Protein AF-A0A7S0SFF2-F1 (afdb_monomer_lite)

Secondary structure (DSSP, 8-state):
-------------S-------------------TTHHHHHHHHHHHHH-HHHHHSTT-EEEET-TTSHHHHIIIIIT---EEEE-TTTTTS---HHHHHHHHHHHHHHHH--HHHHHH-HHHHHHHHHHS--

Foldseek 3Di:
DDDDDDDDDDDDDPPDDDDDDDDPDVPPPPPDPPCVLLVVLVVCCVPQNLCRQQPDQGEEAELCAVVSNVVNCCPVRVTHYHYHADVNHSYDQDPVNVVVLVVLVVVLVVLDVVNVVVDVVSVVSVVVSVPD

Sequence (132 aa):
AAAAAVAAATETNINDVNEKGTKAANCWHRVKKDNRASSFAALLVREFGLDRLRHGTGVVDVAGGSGELSFELALRWGVPCTIIDPRGQGVHLTSRHKRLLASRAANAALITPAWAAVSPLARQLAHEWGGF

Radius of gyration: 29.45 Å; chains: 1; bounding box: 55×56×99 Å

pLDDT: mean 77.51, std 18.94, range [35.72, 96.12]

Organism: NCBI:txid81844

Structure (mmCIF, N/CA/C/O backbone):
data_AF-A0A7S0SFF2-F1
#
_entry.id   AF-A0A7S0SFF2-F1
#
loop_
_atom_site.group_PDB
_atom_site.id
_atom_site.type_symbol
_atom_site.label_atom_id
_atom_site.label_alt_id
_atom_site.label_comp_id
_atom_site.label_asym_id
_atom_site.label_entity_id
_atom_site.label_seq_id
_atom_site.pdbx_PDB_ins_code
_atom_site.Cartn_x
_atom_site.Cartn_y
_atom_site.Cartn_z
_atom_site.occupancy
_atom_site.B_iso_or_equiv
_atom_site.auth_seq_id
_atom_site.auth_comp_id
_atom_site.auth_asym_id
_atom_site.auth_atom_id
_atom_site.pdbx_PDB_model_num
ATOM 1 N N . ALA A 1 1 ? -33.494 25.179 68.683 1.00 40.88 1 ALA A N 1
ATOM 2 C CA . ALA A 1 1 ? -32.333 24.274 68.558 1.00 40.88 1 ALA A CA 1
ATOM 3 C C . ALA A 1 1 ? -32.035 24.141 67.065 1.00 40.88 1 ALA A C 1
ATOM 5 O O . ALA A 1 1 ? -32.898 23.656 66.353 1.00 40.88 1 ALA A O 1
ATOM 6 N N . ALA A 1 2 ? -31.066 24.871 66.500 1.00 35.72 2 ALA A N 1
ATOM 7 C CA . ALA A 1 2 ? -29.619 24.581 66.523 1.00 35.72 2 ALA A CA 1
ATOM 8 C C . ALA A 1 2 ? -29.352 23.163 65.967 1.00 35.72 2 ALA A C 1
ATOM 10 O O . ALA A 1 2 ? -29.689 22.194 66.631 1.00 35.72 2 ALA A O 1
ATOM 11 N N . ALA A 1 3 ? -29.070 23.015 64.668 1.00 37.94 3 ALA A N 1
ATOM 12 C CA . ALA A 1 3 ? -27.766 23.165 63.998 1.00 37.94 3 ALA A CA 1
ATOM 13 C C . ALA A 1 3 ? -26.838 21.950 64.196 1.00 37.94 3 ALA A C 1
ATOM 15 O O . ALA A 1 3 ? -26.306 21.763 65.282 1.00 37.94 3 ALA A O 1
ATOM 16 N N . ALA A 1 4 ? -26.601 21.190 63.118 1.00 44.06 4 ALA A N 1
ATOM 17 C CA . ALA A 1 4 ? -25.340 20.492 62.849 1.00 44.06 4 ALA A CA 1
ATOM 18 C C . ALA A 1 4 ? -25.271 20.078 61.366 1.00 44.06 4 ALA A C 1
ATOM 20 O O . ALA A 1 4 ? -26.179 19.440 60.840 1.00 44.06 4 ALA A O 1
ATOM 21 N N . ALA A 1 5 ? -24.185 20.483 60.715 1.00 45.31 5 ALA A N 1
ATOM 22 C CA . ALA A 1 5 ? -23.818 20.244 59.325 1.00 45.31 5 ALA A CA 1
ATOM 23 C C . ALA A 1 5 ? -22.641 19.258 59.251 1.00 45.31 5 ALA A C 1
ATOM 25 O O . ALA A 1 5 ? -21.799 19.323 60.139 1.00 45.31 5 ALA A O 1
ATOM 26 N N . VAL A 1 6 ? -22.538 18.453 58.181 1.00 47.72 6 VAL A N 1
ATOM 27 C CA . VAL A 1 6 ? -21.296 17.841 57.630 1.00 47.72 6 VAL A CA 1
ATOM 28 C C . VAL A 1 6 ? -21.603 17.489 56.154 1.00 47.72 6 VAL A C 1
ATOM 30 O O . VAL A 1 6 ? -22.472 16.664 55.907 1.00 47.72 6 VAL A O 1
ATOM 33 N N . ALA A 1 7 ? -21.220 18.281 55.145 1.00 42.06 7 ALA A N 1
ATOM 34 C CA . ALA A 1 7 ? -19.916 18.393 54.466 1.00 42.06 7 ALA A CA 1
ATOM 35 C C . ALA A 1 7 ? -19.517 17.162 53.618 1.00 42.06 7 ALA A C 1
ATOM 37 O O . ALA A 1 7 ? -19.199 16.125 54.185 1.00 42.06 7 ALA A O 1
ATOM 38 N N . ALA A 1 8 ? -19.468 17.313 52.281 1.00 42.28 8 ALA A N 1
ATOM 39 C CA . ALA A 1 8 ? -18.263 17.074 51.459 1.00 42.28 8 ALA A CA 1
ATOM 40 C C . ALA A 1 8 ? -18.537 17.092 49.933 1.00 42.28 8 ALA A C 1
ATOM 42 O O . ALA A 1 8 ? -19.388 16.360 49.442 1.00 42.28 8 ALA A O 1
ATOM 43 N N . ALA A 1 9 ? -17.725 17.901 49.236 1.00 46.50 9 ALA A N 1
ATOM 44 C CA . ALA A 1 9 ? -17.213 17.786 47.858 1.00 46.50 9 ALA A CA 1
ATOM 45 C C . ALA A 1 9 ? -18.223 17.702 46.687 1.00 46.50 9 ALA A C 1
ATOM 47 O O . ALA A 1 9 ? -18.815 16.664 46.432 1.00 46.50 9 ALA A O 1
ATOM 48 N N . THR A 1 10 ? -18.543 18.782 45.962 1.00 44.72 10 THR A N 1
ATOM 49 C CA . THR A 1 10 ? -17.760 19.401 44.859 1.00 44.72 10 THR A CA 1
ATOM 50 C C . THR A 1 10 ? -16.930 18.433 44.018 1.00 44.72 10 THR A C 1
ATOM 52 O O . THR A 1 10 ? -15.819 18.104 44.416 1.00 44.72 10 THR A O 1
ATOM 55 N N . GLU A 1 11 ? -17.379 18.155 42.792 1.00 47.72 11 GLU A N 1
ATOM 56 C CA . GLU A 1 11 ? -16.472 18.134 41.641 1.00 47.72 11 GLU A CA 1
ATOM 57 C C . GLU A 1 11 ? -17.052 18.983 40.510 1.00 47.72 11 GLU A C 1
ATOM 59 O O . GLU A 1 11 ? -18.158 18.795 40.005 1.00 47.72 11 GLU A O 1
ATOM 64 N N . THR A 1 12 ? -16.287 20.020 40.215 1.00 43.03 12 THR A N 1
ATOM 65 C CA . THR A 1 12 ? -16.536 21.102 39.283 1.00 43.03 12 THR A CA 1
ATOM 66 C C . THR A 1 12 ? -16.339 20.659 37.840 1.00 43.03 12 THR A C 1
ATOM 68 O O . THR A 1 12 ? -15.290 20.155 37.451 1.00 43.03 12 THR A O 1
ATOM 71 N N . ASN A 1 13 ? -17.379 20.944 37.064 1.00 43.03 13 ASN A N 1
ATOM 72 C CA . ASN A 1 13 ? -17.420 21.253 35.640 1.00 43.03 13 ASN A CA 1
ATOM 73 C C . ASN A 1 13 ? -16.064 21.699 35.043 1.00 43.03 13 ASN A C 1
ATOM 75 O O . ASN A 1 13 ? -15.618 22.825 35.258 1.00 43.03 13 ASN A O 1
ATOM 79 N N . ILE A 1 14 ? -15.443 20.818 34.253 1.00 43.22 14 ILE A N 1
ATOM 80 C CA . ILE A 1 14 ? -14.284 21.124 33.405 1.00 43.22 14 ILE A CA 1
ATOM 81 C C . ILE A 1 14 ? -14.815 21.704 32.093 1.00 43.22 14 ILE A C 1
ATOM 83 O O . ILE A 1 14 ? -14.867 21.027 31.074 1.00 43.22 14 ILE A O 1
ATOM 87 N N . ASN A 1 15 ? -15.260 22.951 32.131 1.00 43.59 15 ASN A N 1
ATOM 88 C CA . ASN A 1 15 ? -15.400 23.786 30.942 1.00 43.59 15 ASN A CA 1
ATOM 89 C C . ASN A 1 15 ? -15.017 25.200 31.353 1.00 43.59 15 ASN A C 1
ATOM 91 O O . ASN A 1 15 ? -15.855 26.098 31.409 1.00 43.59 15 ASN A O 1
ATOM 95 N N . ASP A 1 16 ? -13.744 25.359 31.714 1.00 41.69 16 ASP A N 1
ATOM 96 C CA . ASP A 1 16 ? -13.187 26.685 31.897 1.00 41.69 16 ASP A CA 1
ATOM 97 C C . ASP A 1 16 ? -12.877 27.283 30.524 1.00 41.69 16 ASP A C 1
ATOM 99 O O . ASP A 1 16 ? -12.246 26.685 29.646 1.00 41.69 16 ASP A O 1
ATOM 103 N N . VAL A 1 17 ? -13.449 28.458 30.355 1.00 50.50 17 VAL A N 1
ATOM 104 C CA . VAL A 1 17 ? -13.499 29.291 29.170 1.00 50.50 17 VAL A CA 1
ATOM 105 C C . VAL A 1 17 ? -12.112 29.840 28.855 1.00 50.50 17 VAL A C 1
ATOM 107 O O . VAL A 1 17 ? -11.415 30.358 29.721 1.00 50.50 17 VAL A O 1
ATOM 110 N N . ASN A 1 18 ? -11.723 29.811 27.582 1.00 40.50 18 ASN A N 1
ATOM 111 C CA . ASN A 1 18 ? -10.625 30.645 27.100 1.00 40.50 18 ASN A CA 1
ATOM 112 C C . ASN A 1 18 ? -11.136 31.534 25.970 1.00 40.50 18 ASN A C 1
ATOM 114 O O . ASN A 1 18 ? -11.002 31.225 24.785 1.00 40.50 18 ASN A O 1
ATOM 118 N N . GLU A 1 19 ? -11.743 32.649 26.365 1.00 53.16 19 GLU A N 1
ATOM 119 C CA . GLU A 1 19 ? -11.959 33.786 25.486 1.00 53.16 19 GLU A CA 1
ATOM 120 C C . GLU A 1 19 ? -10.649 34.568 25.343 1.00 53.16 19 GLU A C 1
ATOM 122 O O . GLU A 1 19 ? -10.185 35.240 26.265 1.00 53.16 19 GLU A O 1
ATOM 127 N N . LYS A 1 20 ? -10.062 34.528 24.146 1.00 36.12 20 LYS A N 1
ATOM 128 C CA . LYS A 1 20 ? -9.147 35.572 23.673 1.00 36.12 20 LYS A CA 1
ATOM 129 C C . LYS A 1 20 ? -9.601 36.027 22.295 1.00 36.12 20 LYS A C 1
ATOM 131 O O . LYS A 1 20 ? -9.610 35.252 21.342 1.00 36.12 20 LYS A O 1
ATOM 136 N N .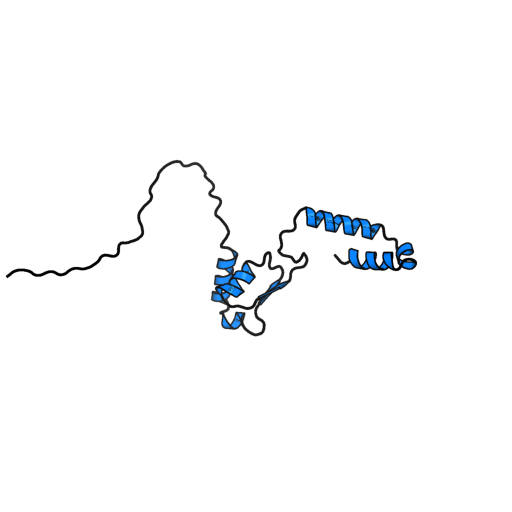 GLY A 1 21 ? -10.020 37.287 22.223 1.00 39.28 21 GLY A N 1
ATOM 137 C CA . GLY A 1 21 ? -10.546 37.910 21.016 1.00 39.28 21 GLY A CA 1
ATOM 138 C C . GLY A 1 21 ? -9.495 38.322 19.976 1.00 39.28 21 GLY A C 1
ATOM 139 O O . GLY A 1 21 ? -8.303 38.433 20.258 1.00 39.28 21 GLY A O 1
ATOM 140 N N . THR A 1 22 ? -10.029 38.681 18.798 1.00 45.22 22 THR A N 1
ATOM 141 C CA . THR A 1 22 ? -9.418 39.358 17.627 1.00 45.22 22 THR A CA 1
ATOM 142 C C . THR A 1 22 ? -8.443 38.501 16.798 1.00 45.22 22 THR A C 1
ATOM 144 O O . THR A 1 22 ? -7.619 37.787 17.340 1.00 45.22 22 THR A O 1
ATOM 147 N N . LYS A 1 23 ? -8.442 38.469 15.460 1.00 39.06 23 LYS A N 1
ATOM 148 C CA . LYS A 1 23 ? -8.993 39.315 14.390 1.00 39.06 23 LYS A CA 1
ATOM 149 C C . LYS A 1 23 ? -9.581 38.403 13.310 1.00 39.06 23 LYS A C 1
ATOM 151 O O . LYS A 1 23 ? -9.031 37.333 13.056 1.00 39.06 23 LYS A O 1
ATOM 156 N N . ALA A 1 24 ? -10.625 38.861 12.624 1.00 52.38 24 ALA A N 1
ATOM 157 C CA . ALA A 1 24 ? -11.149 38.231 11.415 1.00 52.38 24 ALA A CA 1
ATOM 158 C C . ALA A 1 24 ? -10.157 38.393 10.246 1.00 52.38 24 ALA A C 1
ATOM 160 O O . ALA A 1 24 ? -10.396 39.109 9.280 1.00 52.38 24 ALA A O 1
ATOM 161 N N . ALA A 1 25 ? -8.996 37.749 10.347 1.00 56.66 25 ALA A N 1
ATOM 162 C CA . ALA A 1 25 ? -8.333 37.264 9.159 1.00 56.66 25 ALA A CA 1
ATOM 163 C C . ALA A 1 25 ? -9.233 36.149 8.632 1.00 56.66 25 ALA A C 1
ATOM 165 O O . ALA A 1 25 ? -9.691 35.318 9.420 1.00 56.66 25 ALA A O 1
ATOM 166 N N . ASN A 1 26 ? -9.459 36.091 7.323 1.00 56.62 26 ASN A N 1
ATOM 167 C CA . ASN A 1 26 ? -9.889 34.854 6.679 1.00 56.62 26 ASN A CA 1
ATOM 168 C C . ASN A 1 26 ? -8.750 33.834 6.850 1.00 56.62 26 ASN A C 1
ATOM 170 O O . ASN A 1 26 ? -7.987 33.541 5.934 1.00 56.62 26 ASN A O 1
ATOM 174 N N . CYS A 1 27 ? -8.571 33.362 8.081 1.00 58.00 27 CYS A N 1
ATOM 175 C CA . CYS A 1 27 ? -7.645 32.340 8.489 1.00 58.00 27 CYS A CA 1
ATOM 176 C C 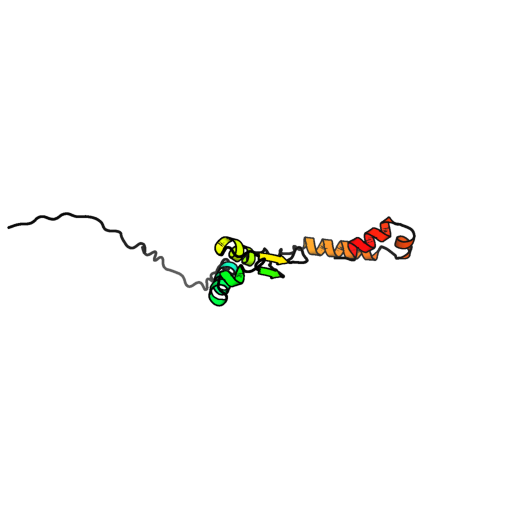. CYS A 1 27 ? -8.368 31.048 8.166 1.00 58.00 27 CYS A C 1
ATOM 178 O O . CYS A 1 27 ? -9.098 30.480 8.977 1.00 58.00 27 CYS A O 1
ATOM 180 N N . TRP A 1 28 ? -8.231 30.639 6.909 1.00 61.50 28 TRP A N 1
ATOM 181 C CA . TRP A 1 28 ? -8.591 29.302 6.481 1.00 61.50 28 TRP A CA 1
ATOM 182 C C . TRP A 1 28 ? -7.820 28.326 7.371 1.00 61.50 28 TRP A C 1
ATOM 184 O O . TRP A 1 28 ? -6.655 28.012 7.125 1.00 61.50 28 TRP A O 1
ATOM 194 N N . HIS A 1 29 ? -8.452 27.905 8.464 1.00 66.75 29 HIS A N 1
ATOM 195 C CA . HIS A 1 29 ? -7.903 26.916 9.366 1.00 66.75 29 HIS A CA 1
ATOM 196 C C . HIS A 1 29 ? -7.854 25.618 8.578 1.00 66.75 29 HIS A C 1
ATOM 198 O O . HIS A 1 29 ? -8.884 25.082 8.163 1.00 66.75 29 HIS A O 1
ATOM 204 N N . ARG A 1 30 ? -6.640 25.126 8.322 1.00 72.25 30 ARG A N 1
ATOM 205 C CA . ARG A 1 30 ? -6.454 23.821 7.698 1.00 72.25 30 ARG A CA 1
ATOM 206 C C . ARG A 1 30 ? -6.924 22.775 8.698 1.00 72.25 30 ARG A C 1
ATOM 208 O O . ARG A 1 30 ? -6.163 22.355 9.565 1.00 72.25 30 ARG A O 1
ATOM 215 N N . VAL A 1 31 ? -8.192 22.395 8.584 1.00 68.88 31 VAL A N 1
ATOM 216 C CA . VAL A 1 31 ? -8.775 21.317 9.376 1.00 68.88 31 VAL A CA 1
ATOM 217 C C . VAL A 1 31 ? -7.943 20.069 9.111 1.00 68.88 31 VAL A C 1
ATOM 219 O O . VAL A 1 31 ? -7.814 19.623 7.965 1.00 68.88 31 VAL A O 1
ATOM 222 N N . LYS A 1 32 ? -7.317 19.552 10.169 1.00 65.00 32 LYS A N 1
ATOM 223 C CA . LYS A 1 32 ? -6.543 18.319 10.102 1.00 65.00 32 LYS A CA 1
ATOM 224 C C . LYS A 1 32 ? -7.495 17.182 9.776 1.00 65.00 32 LYS A C 1
ATOM 226 O O . LYS A 1 32 ? -8.565 17.062 10.364 1.00 65.00 32 LYS A O 1
ATOM 231 N N . LYS A 1 33 ? -7.125 16.374 8.792 1.00 68.12 33 LYS A N 1
ATOM 232 C CA . LYS A 1 33 ? -7.995 15.331 8.250 1.00 68.12 33 LYS A CA 1
ATOM 233 C C . LYS A 1 33 ? -7.536 13.951 8.728 1.00 68.12 33 LYS A C 1
ATOM 235 O O . LYS A 1 33 ? -7.576 12.990 7.959 1.00 68.12 33 LYS A O 1
ATOM 240 N N . ASP A 1 34 ? -7.068 13.894 9.966 1.00 67.38 34 ASP A N 1
ATOM 241 C CA . ASP A 1 34 ? -6.308 12.764 10.507 1.00 67.38 34 ASP A CA 1
ATOM 242 C C . ASP A 1 34 ? -7.254 11.652 11.008 1.00 67.38 34 ASP A C 1
ATOM 244 O O . ASP A 1 34 ? -6.873 10.497 11.096 1.00 67.38 34 ASP A O 1
ATOM 248 N N . ASN A 1 35 ? -8.543 11.963 11.208 1.00 80.56 35 ASN A N 1
ATOM 249 C CA . ASN A 1 35 ? -9.552 11.014 11.706 1.00 80.56 35 ASN A CA 1
ATOM 250 C C . ASN A 1 35 ? -10.360 10.293 10.613 1.00 80.56 35 ASN A C 1
ATOM 252 O O . ASN A 1 35 ? -11.395 9.685 10.901 1.00 80.56 35 ASN A O 1
ATOM 256 N N . ARG A 1 36 ? -9.948 10.381 9.344 1.00 87.12 36 ARG A N 1
ATOM 257 C CA . ARG A 1 36 ? -10.729 9.829 8.221 1.00 87.12 36 ARG A CA 1
ATOM 258 C C . ARG A 1 36 ? -10.857 8.309 8.291 1.00 87.12 36 ARG A C 1
ATOM 260 O O . ARG A 1 36 ? -11.962 7.797 8.139 1.00 87.12 36 ARG A O 1
ATOM 267 N N . ALA A 1 37 ? -9.754 7.616 8.567 1.00 90.88 37 ALA A N 1
ATOM 268 C CA . ALA A 1 37 ? -9.741 6.163 8.692 1.00 90.88 37 ALA A CA 1
ATOM 269 C C . ALA A 1 37 ? -10.621 5.683 9.857 1.00 90.88 37 ALA A C 1
ATOM 271 O O . ALA A 1 37 ? -11.474 4.819 9.672 1.00 90.88 37 ALA A O 1
ATOM 272 N N . SER A 1 38 ? -10.492 6.321 11.025 1.00 92.12 38 SER A N 1
ATOM 273 C CA . SER A 1 38 ? -11.242 5.943 12.229 1.00 92.12 38 SER A CA 1
ATOM 274 C C . SER A 1 38 ? -12.750 6.174 12.086 1.00 92.12 38 SER A C 1
ATOM 276 O O . SER A 1 38 ? -13.561 5.310 12.420 1.00 92.12 38 SER A O 1
ATOM 278 N N . SER A 1 39 ? -13.142 7.308 11.494 1.00 92.50 39 SER A N 1
ATOM 279 C CA . SER A 1 39 ? -14.557 7.610 11.229 1.00 92.50 39 SER A CA 1
ATOM 280 C C . SER A 1 39 ? -15.178 6.597 10.266 1.00 92.50 39 SER A C 1
ATOM 282 O O . SER A 1 39 ? -16.339 6.218 10.418 1.00 92.50 39 SER A O 1
ATOM 284 N N . PHE A 1 40 ? -14.399 6.130 9.288 1.00 94.12 40 PHE A N 1
ATOM 285 C CA . PHE A 1 40 ? -14.865 5.135 8.334 1.00 94.12 40 PHE A CA 1
ATOM 286 C C . PHE A 1 40 ? -14.949 3.732 8.950 1.00 94.12 40 PHE A C 1
ATOM 288 O O . PHE A 1 40 ? -15.946 3.042 8.751 1.00 94.12 40 PHE A O 1
ATOM 295 N N . ALA A 1 41 ? -13.979 3.340 9.778 1.00 94.94 41 ALA A N 1
ATOM 296 C CA . ALA A 1 41 ? -14.038 2.083 10.520 1.00 94.94 41 ALA A CA 1
ATOM 297 C C . ALA A 1 41 ? -15.281 2.010 11.430 1.00 94.94 41 ALA A C 1
ATOM 299 O O . ALA A 1 41 ? -15.983 0.998 11.444 1.00 94.94 41 ALA A O 1
ATOM 300 N N . ALA A 1 42 ? -15.610 3.107 12.121 1.00 94.31 42 ALA A N 1
ATOM 301 C CA . ALA A 1 42 ? -16.803 3.194 12.964 1.00 94.31 42 ALA A CA 1
ATOM 302 C C . ALA A 1 42 ? -18.114 3.027 12.170 1.00 94.31 42 ALA A C 1
ATOM 304 O O . ALA A 1 42 ? -19.043 2.370 12.640 1.00 94.31 42 ALA A O 1
ATOM 305 N N . LEU A 1 43 ? -18.186 3.578 10.953 1.00 94.50 43 LEU A N 1
ATOM 306 C CA . LEU A 1 43 ? -19.325 3.381 10.053 1.00 94.50 43 LEU A CA 1
ATOM 307 C C . LEU A 1 43 ? -19.481 1.900 9.668 1.00 94.50 43 LEU A C 1
ATOM 309 O O . LEU A 1 43 ? -20.578 1.359 9.766 1.00 94.50 43 LEU A O 1
ATOM 313 N N . LEU A 1 44 ? -18.388 1.241 9.264 1.00 95.06 44 LEU A N 1
ATOM 314 C CA . LEU A 1 44 ? -18.415 -0.165 8.839 1.00 95.06 44 LEU A CA 1
ATOM 315 C C . LEU A 1 44 ? -18.925 -1.081 9.954 1.00 95.06 44 LEU A C 1
ATOM 317 O O . LEU A 1 44 ? -19.756 -1.955 9.713 1.00 95.06 44 LEU A O 1
ATOM 321 N N . VAL A 1 45 ? -18.477 -0.843 11.184 1.00 94.56 45 VAL A N 1
ATOM 322 C CA . VAL A 1 45 ? -18.938 -1.602 12.348 1.00 94.56 45 VAL A CA 1
ATOM 323 C C . VAL A 1 45 ? -20.421 -1.364 12.631 1.00 94.56 45 VAL A C 1
ATOM 325 O O . VAL A 1 45 ? -21.133 -2.323 12.926 1.00 94.56 45 VAL A O 1
ATOM 328 N N . ARG A 1 46 ? -20.904 -0.122 12.508 1.00 95.81 46 ARG A N 1
ATOM 329 C CA . ARG A 1 46 ? -22.316 0.215 12.745 1.00 95.81 46 ARG A CA 1
ATOM 330 C C . ARG A 1 46 ? -23.262 -0.485 11.768 1.00 95.81 46 ARG A C 1
ATOM 332 O O . ARG A 1 46 ? -24.300 -0.974 12.193 1.00 95.81 46 ARG A O 1
ATOM 339 N N . GLU A 1 47 ? -22.923 -0.508 10.482 1.00 96.12 47 GLU A N 1
ATOM 340 C CA . GLU A 1 47 ? -23.822 -1.010 9.432 1.00 96.12 47 GLU A CA 1
ATOM 341 C C . GLU A 1 47 ? -23.789 -2.537 9.293 1.00 96.12 47 GLU A C 1
ATOM 343 O O . GLU A 1 47 ? -24.819 -3.170 9.070 1.00 96.12 47 GLU A O 1
ATOM 348 N N . PHE A 1 48 ? -22.604 -3.147 9.407 1.00 93.81 48 PHE A N 1
ATOM 349 C CA . PHE A 1 48 ? -22.433 -4.580 9.142 1.00 93.81 48 PHE A CA 1
ATOM 350 C C . PHE A 1 48 ? -22.372 -5.437 10.404 1.00 93.81 48 PHE A C 1
ATOM 352 O O . PHE A 1 48 ? -22.599 -6.646 10.323 1.00 93.81 48 PHE A O 1
ATOM 359 N N . GLY A 1 49 ? -22.081 -4.827 11.553 1.00 94.25 49 GLY A N 1
ATOM 360 C CA . GLY A 1 49 ? -21.834 -5.536 12.799 1.00 94.25 49 GLY A CA 1
ATOM 361 C C . GLY A 1 49 ? -20.457 -6.205 12.838 1.00 94.25 49 GLY A C 1
ATOM 362 O O . GLY A 1 49 ? -19.880 -6.606 11.823 1.00 94.25 49 GLY A O 1
ATOM 363 N N . LEU A 1 50 ? -19.917 -6.340 14.049 1.00 92.75 50 LEU A N 1
ATOM 364 C CA . LEU A 1 50 ? -18.583 -6.905 14.282 1.00 92.75 50 LEU A CA 1
ATOM 365 C C . LEU A 1 50 ? -18.488 -8.380 13.895 1.00 92.75 50 LEU A C 1
ATOM 367 O O . LEU A 1 50 ? -17.491 -8.793 13.306 1.00 92.75 50 LEU A O 1
ATOM 371 N N . ASP A 1 51 ? -19.519 -9.165 14.195 1.00 93.25 51 ASP A N 1
ATOM 372 C CA . ASP A 1 51 ? -19.494 -10.615 13.981 1.00 93.25 51 ASP A CA 1
ATOM 373 C C . ASP A 1 51 ? -19.399 -10.963 12.497 1.00 93.25 51 ASP A C 1
ATOM 375 O O . ASP A 1 51 ? -18.639 -11.845 12.101 1.00 93.25 51 ASP A O 1
ATOM 379 N N . ARG A 1 52 ? -20.106 -10.203 11.653 1.00 91.38 52 ARG A N 1
ATOM 380 C CA . ARG A 1 52 ? -20.057 -10.382 10.203 1.00 91.38 52 ARG A CA 1
ATOM 381 C C . ARG A 1 52 ? -18.701 -9.988 9.625 1.00 91.38 52 ARG A C 1
ATOM 383 O O . ARG A 1 52 ? -18.198 -10.688 8.753 1.00 91.38 52 ARG A O 1
ATOM 390 N N . LEU A 1 53 ? -18.105 -8.899 10.111 1.00 91.69 53 LEU A N 1
ATOM 391 C CA . LEU A 1 53 ? -16.789 -8.433 9.660 1.00 91.69 53 LEU A CA 1
ATOM 392 C C . LEU A 1 53 ? -15.650 -9.373 10.085 1.00 91.69 53 LEU A C 1
ATOM 394 O O . LEU A 1 53 ? -14.645 -9.475 9.388 1.00 91.69 53 LEU A O 1
ATOM 398 N N . ARG A 1 54 ? -15.808 -10.078 11.209 1.00 93.00 54 ARG A N 1
ATOM 399 C CA . ARG A 1 54 ? -14.832 -11.052 11.726 1.00 93.00 54 ARG A CA 1
ATOM 400 C C . ARG A 1 54 ? -14.993 -12.456 11.161 1.00 93.00 54 ARG A C 1
ATOM 402 O O . ARG A 1 54 ? -14.140 -13.304 11.407 1.00 93.00 54 ARG A O 1
ATOM 409 N N . HIS A 1 55 ? -16.085 -12.724 10.458 1.00 91.38 55 HIS A N 1
ATOM 410 C CA . HIS A 1 55 ? -16.392 -14.064 9.995 1.00 91.38 55 HIS A CA 1
ATOM 411 C C . HIS A 1 55 ? -15.309 -14.599 9.037 1.00 91.38 55 HIS A C 1
ATOM 413 O O . HIS A 1 55 ? -14.815 -13.887 8.162 1.00 91.38 55 HIS A O 1
ATOM 419 N N . GLY A 1 56 ? -14.954 -15.879 9.181 1.00 90.62 56 GLY A N 1
ATOM 420 C CA . GLY A 1 56 ? -13.919 -16.517 8.367 1.00 90.62 56 GLY A CA 1
ATOM 421 C C . GLY A 1 56 ? -12.531 -15.916 8.607 1.00 90.62 56 GLY A C 1
ATOM 422 O O . GLY A 1 56 ? -12.035 -15.915 9.729 1.00 90.62 56 GLY A O 1
ATOM 423 N N . THR A 1 57 ? -11.889 -15.431 7.543 1.00 86.75 57 THR A N 1
ATOM 424 C CA . THR A 1 57 ? -10.536 -14.843 7.583 1.00 86.75 57 THR A CA 1
ATOM 425 C C . THR A 1 57 ? -10.538 -13.318 7.743 1.00 86.75 57 THR A C 1
ATOM 427 O O . THR A 1 57 ? -9.476 -12.701 7.684 1.00 86.75 57 THR A O 1
ATOM 430 N N . GLY A 1 58 ? -11.710 -12.705 7.938 1.00 92.38 58 GLY A N 1
ATOM 431 C CA . GLY A 1 58 ? -11.879 -11.259 8.054 1.00 92.38 58 GLY A CA 1
ATOM 432 C C . GLY A 1 58 ? -11.968 -10.533 6.709 1.00 92.38 58 GLY A C 1
ATOM 433 O O . GLY 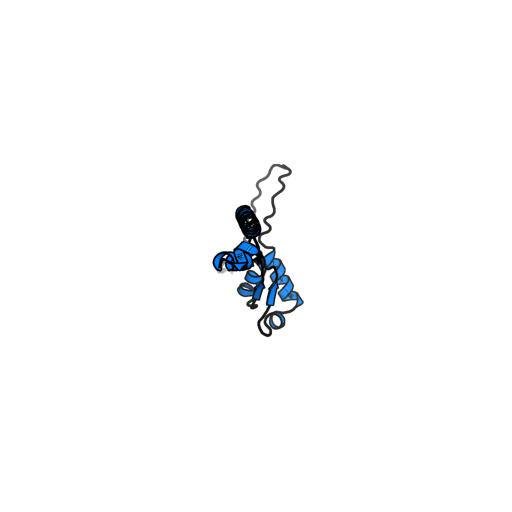A 1 58 ? -12.503 -11.050 5.729 1.00 92.38 58 GLY A O 1
ATOM 434 N N . VAL A 1 59 ? -11.472 -9.300 6.676 1.00 93.19 59 VAL A N 1
ATOM 435 C CA . VAL A 1 59 ? -11.623 -8.328 5.588 1.00 93.19 59 VAL A CA 1
ATOM 436 C C . VAL A 1 59 ? -10.381 -8.312 4.690 1.00 93.19 59 VAL A C 1
ATOM 438 O O . VAL A 1 59 ? -9.265 -8.567 5.130 1.00 93.19 59 VAL A O 1
ATOM 441 N N . VAL A 1 60 ? -10.536 -7.981 3.412 1.00 94.44 60 VAL A N 1
ATOM 442 C CA . VAL A 1 60 ? -9.404 -7.722 2.511 1.00 94.44 60 VAL A CA 1
ATOM 443 C C . VAL A 1 60 ? -9.494 -6.276 2.032 1.00 94.44 60 VAL A C 1
ATOM 445 O O . VAL A 1 60 ? -10.470 -5.890 1.396 1.00 94.44 60 VAL A O 1
ATOM 448 N N . ASP A 1 61 ? -8.484 -5.480 2.361 1.00 91.50 61 ASP A N 1
ATOM 449 C CA . ASP A 1 61 ? -8.331 -4.074 2.005 1.00 91.50 61 ASP A CA 1
ATOM 450 C C . ASP A 1 61 ? -7.504 -3.940 0.724 1.00 91.50 61 ASP A C 1
ATOM 452 O O . ASP A 1 61 ? -6.278 -3.799 0.705 1.00 91.50 61 ASP A O 1
ATOM 456 N N . VAL A 1 62 ? -8.194 -4.072 -0.399 1.00 92.12 62 VAL A N 1
ATOM 457 C CA . VAL A 1 62 ? -7.584 -3.891 -1.713 1.00 92.12 62 VAL A CA 1
ATOM 458 C C . VAL A 1 62 ? -7.349 -2.405 -1.939 1.00 92.12 62 VAL A C 1
ATOM 460 O O . VAL A 1 62 ? -8.254 -1.595 -1.771 1.00 92.12 62 VAL A O 1
ATOM 463 N N . ALA A 1 63 ? -6.151 -2.054 -2.389 1.00 84.62 63 ALA A N 1
ATOM 464 C CA . ALA A 1 63 ? -5.725 -0.669 -2.520 1.00 84.62 63 ALA A CA 1
ATOM 465 C C . ALA A 1 63 ? -5.591 0.092 -1.186 1.00 84.62 63 ALA A C 1
ATOM 467 O O . ALA A 1 63 ? -5.736 1.319 -1.161 1.00 84.62 63 ALA A O 1
ATOM 468 N N . GLY A 1 64 ? -5.337 -0.645 -0.097 1.00 82.75 64 GLY A N 1
ATOM 469 C CA . GLY A 1 64 ? -5.428 -0.191 1.290 1.00 82.75 64 GLY A CA 1
ATOM 470 C C . GLY A 1 64 ? -4.554 0.982 1.715 1.00 82.75 64 GLY A C 1
ATOM 471 O O . GLY A 1 64 ? -4.641 1.439 2.857 1.00 82.75 64 GLY A O 1
ATOM 472 N N . GLY A 1 65 ? -3.743 1.565 0.844 1.00 85.62 65 GLY A N 1
ATOM 473 C CA . GLY A 1 65 ? -3.066 2.786 1.250 1.00 85.62 65 GLY A CA 1
ATOM 474 C C . GLY A 1 65 ? -1.821 2.469 2.080 1.00 85.62 65 GLY A C 1
ATOM 475 O O . GLY A 1 65 ? -1.214 1.402 2.030 1.00 85.62 65 GLY A O 1
ATOM 476 N N . SER A 1 66 ? -1.468 3.429 2.918 1.00 82.44 66 SER A N 1
ATOM 477 C CA . SER A 1 66 ? -0.616 3.184 4.074 1.00 82.44 66 SER A CA 1
ATOM 478 C C . SER A 1 66 ? -1.272 2.237 5.089 1.00 82.44 66 SER A C 1
ATOM 480 O O . SER A 1 66 ? -0.669 1.959 6.120 1.00 82.44 66 SER A O 1
ATOM 482 N N . GLY A 1 67 ? -2.497 1.764 4.830 1.00 90.56 67 GLY A N 1
ATOM 483 C CA . GLY A 1 67 ? -3.211 0.821 5.671 1.00 90.56 67 GLY A CA 1
ATOM 484 C C . GLY A 1 67 ? -3.942 1.459 6.841 1.00 90.56 67 GLY A C 1
ATOM 485 O O . GLY A 1 67 ? -4.326 0.727 7.739 1.00 90.56 67 GLY A O 1
ATOM 486 N N . GLU A 1 68 ? -4.148 2.782 6.883 1.00 91.19 68 GLU A N 1
ATOM 487 C CA . GLU A 1 68 ? -4.754 3.431 8.062 1.00 91.19 68 GLU A CA 1
ATOM 488 C C . GLU A 1 68 ? -6.165 2.912 8.382 1.00 91.19 68 GLU A C 1
ATOM 490 O O . GLU A 1 68 ? -6.531 2.791 9.546 1.00 91.19 68 GLU A O 1
ATOM 495 N N . LEU A 1 69 ? -6.958 2.555 7.369 1.00 91.56 69 LEU A N 1
ATOM 496 C CA . LEU A 1 69 ? -8.282 1.966 7.578 1.00 91.56 69 LEU A CA 1
ATOM 497 C C . LEU A 1 69 ? -8.193 0.538 8.114 1.00 91.56 69 LEU A C 1
ATOM 499 O O . LEU A 1 69 ? -8.820 0.218 9.123 1.00 91.56 69 LEU A O 1
ATOM 503 N N . SER A 1 70 ? -7.414 -0.307 7.437 1.00 93.00 70 SER A N 1
ATOM 504 C CA . SER A 1 70 ? -7.101 -1.656 7.909 1.00 93.00 70 SER A CA 1
ATOM 505 C C . SER A 1 70 ? -6.585 -1.636 9.349 1.00 93.00 70 SER A C 1
ATOM 507 O O . SER A 1 70 ? -7.016 -2.423 10.181 1.00 93.00 70 SER A O 1
ATOM 509 N N . PHE A 1 71 ? -5.729 -0.674 9.681 1.00 92.19 71 PHE A N 1
ATOM 510 C CA . PHE A 1 71 ? -5.176 -0.485 11.015 1.00 92.19 71 PHE A CA 1
ATOM 511 C C . PHE A 1 71 ? -6.257 -0.193 12.061 1.00 92.19 71 PHE A C 1
ATOM 513 O O . PHE A 1 71 ? -6.299 -0.842 13.107 1.00 92.19 71 PHE A O 1
ATOM 520 N N . GLU A 1 72 ? -7.165 0.738 11.768 1.00 94.69 72 GLU A N 1
ATOM 521 C CA . GLU A 1 72 ? -8.299 1.035 12.644 1.00 94.69 72 GLU A CA 1
ATOM 522 C C . GLU A 1 72 ? -9.211 -0.191 12.808 1.00 94.69 72 GLU A C 1
ATOM 524 O O . GLU A 1 72 ? -9.561 -0.556 13.929 1.00 94.69 72 GLU A O 1
ATOM 529 N N . LEU A 1 73 ? -9.554 -0.889 11.722 1.00 93.12 73 LEU A N 1
ATOM 530 C CA . LEU A 1 73 ? -10.404 -2.084 11.771 1.00 93.12 73 LEU A CA 1
ATOM 531 C C . LEU A 1 73 ? -9.771 -3.226 12.580 1.00 93.12 73 LEU A C 1
ATOM 533 O O . LEU A 1 73 ? -10.444 -3.822 13.424 1.00 93.12 73 LEU A O 1
ATOM 537 N N . ALA A 1 74 ? -8.479 -3.488 12.397 1.00 94.50 74 ALA A N 1
ATOM 538 C CA . ALA A 1 74 ? -7.771 -4.530 13.130 1.00 94.50 74 ALA A CA 1
ATOM 539 C C . ALA A 1 74 ? -7.601 -4.211 14.613 1.00 94.50 74 ALA A C 1
ATOM 541 O O . ALA A 1 74 ? -7.900 -5.055 15.454 1.00 94.50 74 ALA A O 1
ATOM 542 N N . LEU A 1 75 ? -7.129 -3.013 14.956 1.00 93.94 75 LEU A N 1
ATOM 543 C CA . LEU A 1 75 ? -6.699 -2.719 16.325 1.00 93.94 75 LEU A CA 1
ATOM 544 C C . LEU A 1 75 ? -7.797 -2.118 17.182 1.00 93.94 75 LEU A C 1
ATOM 546 O O . LEU A 1 75 ? -7.940 -2.479 18.349 1.00 93.94 75 LEU A O 1
ATOM 550 N N . ARG A 1 76 ? -8.575 -1.195 16.616 1.00 92.69 76 ARG A N 1
ATOM 551 C CA . ARG A 1 76 ? -9.649 -0.547 17.366 1.00 92.69 76 ARG A CA 1
ATOM 552 C C . ARG A 1 76 ? -10.868 -1.453 17.468 1.00 92.69 76 ARG A C 1
ATOM 554 O O . ARG A 1 76 ? -11.534 -1.455 18.500 1.00 92.69 76 ARG A O 1
ATOM 561 N N . TRP A 1 77 ? -11.139 -2.222 16.417 1.00 90.88 77 TRP A N 1
ATOM 562 C CA . TRP A 1 77 ? -12.363 -3.011 16.289 1.00 90.88 77 TRP A CA 1
ATOM 563 C C . TRP A 1 77 ? -12.123 -4.524 16.278 1.00 90.88 77 TRP A C 1
ATOM 565 O O . TRP A 1 77 ? -13.086 -5.286 16.297 1.00 90.88 77 TRP A O 1
ATOM 575 N N . GLY A 1 78 ? -10.873 -5.001 16.314 1.00 92.75 78 GLY A N 1
ATOM 576 C CA . GLY A 1 78 ? -10.550 -6.431 16.386 1.00 92.75 78 GLY A CA 1
ATOM 577 C C . GLY A 1 78 ? -10.998 -7.226 15.158 1.00 92.75 78 GLY A C 1
ATOM 578 O O . GLY A 1 78 ? -11.357 -8.393 15.291 1.00 92.75 78 GLY A O 1
ATOM 579 N N . VAL A 1 79 ? -11.093 -6.590 13.992 1.00 94.75 79 VAL A N 1
ATOM 580 C CA . VAL A 1 79 ? -11.501 -7.215 12.729 1.00 94.75 79 VAL A CA 1
ATOM 581 C C . VAL A 1 79 ? -10.243 -7.595 11.943 1.00 94.75 79 VAL A C 1
ATOM 583 O O . VAL A 1 79 ? -9.511 -6.692 11.544 1.00 94.75 79 VAL A O 1
ATOM 586 N N . PRO A 1 80 ? -9.962 -8.887 11.686 1.00 94.12 80 PRO A N 1
ATOM 587 C CA . PRO A 1 80 ? -8.810 -9.272 10.874 1.00 94.12 80 PRO A CA 1
ATOM 588 C C . PRO A 1 80 ? -8.907 -8.634 9.486 1.00 94.12 80 PRO A C 1
ATOM 590 O O . PRO A 1 80 ? -9.983 -8.644 8.893 1.00 94.12 80 PRO A O 1
ATOM 593 N N . CYS A 1 81 ? -7.816 -8.071 8.966 1.00 93.44 81 CYS A N 1
ATOM 594 C CA . CYS A 1 81 ? -7.811 -7.427 7.654 1.00 93.44 81 CYS A CA 1
ATOM 595 C C . CYS A 1 81 ? -6.496 -7.658 6.892 1.00 93.44 81 CYS A C 1
ATOM 597 O O . CYS A 1 81 ? -5.420 -7.618 7.486 1.00 93.44 81 CYS A O 1
ATOM 599 N N . THR A 1 82 ? -6.565 -7.872 5.576 1.00 92.94 82 THR A N 1
ATOM 600 C CA . THR A 1 82 ? -5.396 -8.090 4.702 1.00 92.94 82 THR A CA 1
ATOM 601 C C . THR A 1 82 ? -5.327 -7.032 3.614 1.00 92.94 82 THR A 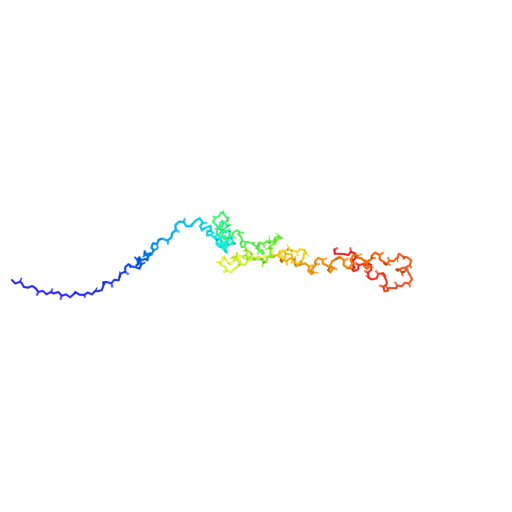C 1
ATOM 603 O O . THR A 1 82 ? -6.259 -6.930 2.829 1.00 92.94 82 THR A O 1
ATOM 606 N N . ILE A 1 83 ? -4.222 -6.293 3.506 1.00 92.56 83 ILE A N 1
ATOM 607 C CA . ILE A 1 83 ? -4.056 -5.269 2.466 1.00 92.56 83 ILE A CA 1
ATOM 608 C C . ILE A 1 83 ? -3.478 -5.890 1.190 1.00 92.56 83 ILE A C 1
ATOM 610 O O . ILE A 1 83 ? -2.486 -6.616 1.253 1.00 92.56 83 ILE A O 1
ATOM 614 N N . ILE A 1 84 ? -4.052 -5.581 0.027 1.00 91.12 84 ILE A N 1
ATOM 615 C CA . ILE A 1 84 ? -3.511 -6.009 -1.272 1.00 91.12 84 ILE A CA 1
ATOM 616 C C . ILE A 1 84 ? -3.231 -4.798 -2.124 1.00 91.12 84 ILE A C 1
ATOM 618 O O . ILE A 1 84 ? -4.140 -4.035 -2.453 1.00 91.12 84 ILE A O 1
ATOM 622 N N . ASP A 1 85 ? -1.965 -4.631 -2.500 1.00 87.25 85 ASP A N 1
ATOM 623 C CA . ASP A 1 85 ? -1.559 -3.366 -3.055 1.00 87.25 85 ASP A CA 1
ATOM 624 C C . ASP A 1 85 ? -0.278 -3.545 -3.991 1.00 87.25 85 ASP A C 1
ATOM 626 O O . ASP A 1 85 ? 0.793 -3.883 -3.498 1.00 87.25 85 ASP A O 1
ATOM 630 N N . PRO A 1 86 ? -0.322 -3.237 -5.329 1.00 76.81 86 PRO A N 1
ATOM 631 C CA . PRO A 1 86 ? 0.775 -3.425 -6.335 1.00 76.81 86 PRO A CA 1
ATOM 632 C C . PRO A 1 86 ? 2.121 -2.605 -6.342 1.00 76.81 86 PRO A C 1
ATOM 634 O O . PRO A 1 86 ? 3.165 -3.202 -6.535 1.00 76.81 86 PRO A O 1
ATOM 637 N N . ARG A 1 87 ? 2.210 -1.285 -6.100 1.00 71.50 87 ARG A N 1
ATOM 638 C CA . ARG A 1 87 ? 3.368 -0.543 -5.562 1.00 71.50 87 ARG A CA 1
ATOM 639 C C . ARG A 1 87 ? 3.962 -1.188 -4.293 1.00 71.50 87 ARG A C 1
ATOM 641 O O . ARG A 1 87 ? 4.876 -0.592 -3.732 1.00 71.50 87 ARG A O 1
ATOM 648 N N . GLY A 1 88 ? 3.414 -2.300 -3.784 1.00 61.19 88 GLY A N 1
ATOM 649 C CA . GLY A 1 88 ? 3.250 -2.460 -2.336 1.00 61.19 88 GLY A CA 1
ATOM 650 C C . GLY A 1 88 ? 2.378 -1.301 -1.900 1.00 61.19 88 GLY A C 1
ATOM 651 O O . GLY A 1 88 ? 2.826 -0.297 -1.367 1.00 61.19 88 GLY A O 1
ATOM 652 N N . GLN A 1 89 ? 1.241 -1.274 -2.544 1.00 52.12 89 GLN A N 1
ATOM 653 C CA . GLN A 1 89 ? 0.568 -0.060 -2.940 1.00 52.12 89 GLN A CA 1
ATOM 654 C C . GLN A 1 89 ? -0.083 0.569 -1.732 1.00 52.12 89 GLN A C 1
ATOM 656 O O . GLN A 1 89 ? 0.047 0.105 -0.601 1.00 52.12 89 GLN A O 1
ATOM 661 N N . GLY A 1 90 ? -0.609 1.752 -1.986 1.00 51.62 90 GLY A N 1
ATOM 662 C CA . GLY A 1 90 ? -1.097 2.578 -0.921 1.00 51.62 90 GLY A CA 1
ATOM 663 C C . GLY A 1 90 ? -0.025 3.313 -0.115 1.00 51.62 90 GLY A C 1
ATOM 664 O O . GLY A 1 90 ? -0.249 4.396 0.424 1.00 51.62 90 GLY A O 1
ATOM 665 N N . VAL A 1 91 ? 1.199 2.838 -0.228 1.00 65.94 91 VAL A N 1
ATOM 666 C CA . VAL A 1 91 ? 2.402 3.608 0.001 1.00 65.94 91 VAL A CA 1
ATOM 667 C C . VAL A 1 91 ? 2.459 4.762 -1.004 1.00 65.94 91 VAL A C 1
ATOM 669 O O . VAL A 1 91 ? 2.288 4.608 -2.221 1.00 65.94 91 VAL A O 1
ATOM 672 N N . HIS A 1 92 ? 2.678 5.969 -0.493 1.00 78.81 92 HIS A N 1
ATOM 673 C CA . HIS A 1 92 ? 2.966 7.131 -1.319 1.00 78.81 92 HIS A CA 1
ATOM 674 C C . HIS A 1 92 ? 4.230 6.864 -2.155 1.00 78.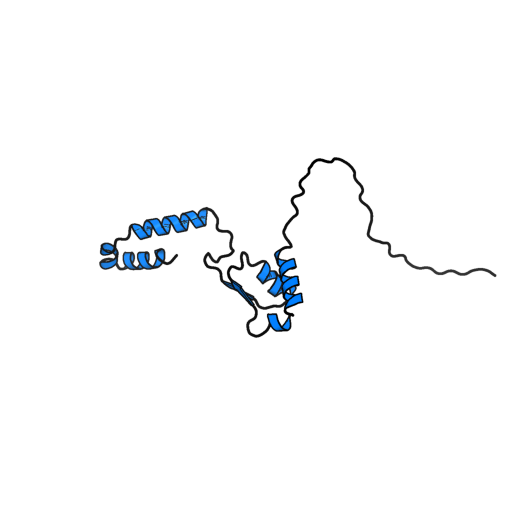81 92 HIS A C 1
ATOM 676 O O . HIS A 1 92 ? 5.326 6.697 -1.613 1.00 78.81 92 HIS A O 1
ATOM 682 N N . LEU A 1 93 ? 4.101 6.831 -3.489 1.00 78.75 93 LEU A N 1
ATOM 683 C CA . LEU A 1 93 ? 5.258 6.623 -4.356 1.00 78.75 93 LEU A CA 1
ATOM 684 C C . LEU A 1 93 ? 5.979 7.932 -4.647 1.00 78.75 93 LEU A C 1
ATOM 686 O O . LEU A 1 93 ? 5.514 8.797 -5.390 1.00 78.75 93 LEU A O 1
ATOM 690 N N . THR A 1 94 ? 7.171 8.035 -4.082 1.00 84.81 94 THR A N 1
ATOM 691 C CA . THR A 1 94 ? 8.054 9.184 -4.238 1.00 84.81 94 THR A CA 1
ATOM 692 C C . THR A 1 94 ? 8.527 9.348 -5.687 1.00 84.81 94 THR A C 1
ATOM 694 O O . THR A 1 94 ? 8.549 8.396 -6.470 1.00 84.81 94 THR A O 1
ATOM 697 N N . SER A 1 95 ? 8.985 10.548 -6.053 1.00 89.62 95 SER A N 1
ATOM 698 C CA . SER A 1 95 ? 9.583 10.816 -7.374 1.00 89.62 95 SER A CA 1
ATOM 699 C C . SER A 1 95 ? 10.717 9.839 -7.730 1.00 89.62 95 SER A C 1
ATOM 701 O O . SER A 1 95 ? 10.927 9.508 -8.893 1.00 89.62 95 SER A O 1
ATOM 703 N N . ARG A 1 96 ? 11.410 9.303 -6.720 1.00 81.62 96 ARG A N 1
ATOM 704 C CA . ARG A 1 96 ? 12.428 8.254 -6.844 1.00 81.62 96 ARG A CA 1
ATOM 705 C C . ARG A 1 96 ? 11.858 6.917 -7.324 1.00 81.62 96 ARG A C 1
ATOM 707 O O . ARG A 1 96 ? 12.488 6.285 -8.169 1.00 81.62 96 ARG A O 1
ATOM 714 N N . HIS A 1 97 ? 10.693 6.497 -6.824 1.00 85.75 97 HIS A N 1
ATOM 715 C CA . HIS A 1 97 ? 10.042 5.262 -7.277 1.00 85.75 97 HIS A CA 1
ATOM 716 C C . HIS A 1 97 ? 9.664 5.358 -8.750 1.00 85.75 97 HIS A C 1
ATOM 718 O O . HIS A 1 97 ? 9.870 4.423 -9.514 1.00 85.75 97 HIS A O 1
ATOM 724 N N . LYS A 1 98 ? 9.244 6.550 -9.169 1.00 84.12 98 LYS A N 1
ATOM 725 C CA . LYS A 1 98 ? 8.957 6.848 -10.571 1.00 84.12 98 LYS A CA 1
ATOM 726 C C . LYS A 1 98 ? 10.213 6.740 -11.435 1.00 84.12 98 LYS A C 1
ATOM 728 O O . LYS A 1 98 ? 10.198 6.075 -12.463 1.00 84.12 98 LYS A O 1
ATOM 733 N N . ARG A 1 99 ? 11.327 7.335 -10.999 1.00 90.31 99 ARG A N 1
ATOM 734 C CA . ARG A 1 99 ? 12.583 7.290 -11.763 1.00 90.31 99 ARG A CA 1
ATOM 735 C C . ARG A 1 99 ? 13.146 5.874 -11.902 1.00 90.31 99 ARG A C 1
ATOM 737 O O . ARG A 1 99 ? 13.693 5.534 -12.943 1.00 90.31 99 ARG A O 1
ATOM 744 N N . LEU A 1 100 ? 13.032 5.055 -10.862 1.00 85.19 100 LEU A N 1
ATOM 745 C CA . LEU A 1 100 ? 13.507 3.673 -10.879 1.00 85.19 100 LEU A CA 1
ATOM 746 C C . LEU A 1 100 ? 12.707 2.804 -11.855 1.00 85.19 100 LEU A C 1
ATOM 748 O O . LEU A 1 100 ? 13.307 2.076 -12.643 1.00 85.19 100 LEU A O 1
ATOM 752 N N . LEU A 1 101 ? 11.377 2.913 -11.821 1.00 84.38 101 LEU A N 1
ATOM 753 C CA . LEU A 1 101 ? 10.506 2.231 -12.779 1.00 84.38 101 LEU A CA 1
ATOM 754 C C . LEU A 1 101 ? 10.843 2.675 -14.212 1.00 84.38 101 LEU A C 1
ATOM 756 O O . LEU A 1 101 ? 10.978 1.838 -15.099 1.00 84.38 101 LEU A O 1
ATOM 760 N N . ALA A 1 102 ? 11.139 3.965 -14.405 1.00 84.62 102 ALA A N 1
ATOM 761 C CA . ALA A 1 102 ? 11.581 4.494 -15.694 1.00 84.62 102 ALA A CA 1
ATOM 762 C C . ALA A 1 102 ? 12.947 3.944 -16.160 1.00 84.62 102 ALA A C 1
ATOM 764 O O . ALA A 1 102 ? 13.091 3.568 -17.319 1.00 84.62 102 ALA A O 1
ATOM 765 N N . SER A 1 103 ? 13.956 3.855 -15.285 1.00 86.31 103 SER A N 1
ATOM 766 C CA . SER A 1 103 ? 15.278 3.318 -15.655 1.00 86.31 103 SER A CA 1
ATOM 767 C C . SER A 1 103 ? 15.237 1.827 -15.981 1.00 86.31 103 SER A C 1
ATOM 769 O O . SER A 1 103 ? 15.971 1.378 -16.859 1.00 86.31 103 SER A O 1
ATOM 771 N N . ARG A 1 104 ? 14.406 1.055 -15.274 1.00 86.25 104 ARG A N 1
ATOM 772 C CA . ARG A 1 104 ? 14.240 -0.380 -15.531 1.00 86.25 104 ARG A CA 1
ATOM 773 C C . ARG A 1 104 ? 13.546 -0.628 -16.860 1.00 86.25 104 ARG A C 1
ATOM 775 O O . ARG A 1 104 ? 14.039 -1.438 -17.635 1.00 86.25 104 ARG A O 1
ATOM 782 N N . ALA A 1 105 ? 12.507 0.146 -17.162 1.00 81.50 105 ALA A N 1
ATOM 783 C CA . ALA A 1 105 ? 11.876 0.130 -18.475 1.00 81.50 105 ALA A CA 1
ATOM 784 C C . ALA A 1 105 ? 12.875 0.492 -19.590 1.00 81.50 105 ALA A C 1
ATOM 786 O O . ALA A 1 105 ? 12.937 -0.185 -20.614 1.00 81.50 105 ALA A O 1
ATOM 787 N N . ALA A 1 106 ? 13.714 1.510 -19.367 1.00 87.56 106 ALA A N 1
ATOM 788 C CA . ALA A 1 106 ? 14.722 1.919 -20.341 1.00 87.56 106 ALA A CA 1
ATOM 789 C C . ALA A 1 106 ? 15.777 0.827 -20.601 1.00 87.56 106 ALA A C 1
ATOM 791 O O . ALA A 1 106 ? 16.071 0.525 -21.752 1.00 87.56 106 ALA A O 1
ATOM 792 N N . ASN A 1 107 ? 16.319 0.193 -19.558 1.00 85.12 107 ASN A N 1
ATOM 793 C CA . ASN A 1 107 ? 17.324 -0.861 -19.719 1.00 85.12 107 ASN A CA 1
ATOM 794 C C . ASN A 1 107 ? 16.733 -2.159 -20.282 1.00 85.12 107 ASN A C 1
ATOM 796 O O . ASN A 1 107 ? 17.407 -2.845 -21.045 1.00 85.12 107 ASN A O 1
ATOM 800 N N . ALA A 1 108 ? 15.479 -2.478 -19.946 1.00 84.88 108 ALA A N 1
ATOM 801 C CA . ALA A 1 108 ? 14.767 -3.606 -20.539 1.00 84.88 108 ALA A CA 1
ATOM 802 C C . ALA A 1 108 ? 14.631 -3.438 -22.059 1.00 84.88 108 ALA A C 1
ATOM 804 O O . ALA A 1 108 ? 14.845 -4.393 -22.799 1.00 84.88 108 ALA A O 1
ATOM 805 N N . ALA A 1 109 ? 14.372 -2.215 -22.534 1.00 84.62 109 ALA A N 1
ATOM 806 C CA . ALA A 1 109 ? 14.264 -1.913 -23.962 1.00 84.62 109 ALA A CA 1
ATOM 807 C C . ALA A 1 109 ? 15.588 -2.071 -24.734 1.00 84.62 109 ALA A C 1
ATOM 809 O O . ALA A 1 109 ? 15.574 -2.294 -25.943 1.00 84.62 109 ALA A O 1
ATOM 810 N N . LEU A 1 110 ? 16.732 -1.975 -24.051 1.00 88.25 110 LEU A N 1
ATOM 811 C CA . LEU A 1 110 ? 18.048 -2.194 -24.660 1.00 88.25 110 LEU A CA 1
ATOM 812 C C . LEU A 1 110 ? 18.380 -3.683 -24.828 1.00 88.25 110 LEU A C 1
ATOM 814 O O . LEU A 1 110 ? 19.300 -4.031 -25.571 1.00 88.25 110 LEU A O 1
ATOM 818 N N . ILE A 1 111 ? 17.646 -4.572 -24.155 1.00 88.25 111 ILE A N 1
ATOM 819 C CA . ILE A 1 111 ? 17.849 -6.011 -24.267 1.00 88.25 111 ILE A CA 1
ATOM 820 C C . ILE A 1 111 ? 17.170 -6.507 -25.540 1.00 88.25 111 ILE A C 1
ATOM 822 O O . ILE A 1 111 ? 15.956 -6.693 -25.599 1.00 88.25 111 ILE A O 1
ATOM 826 N N . THR A 1 112 ? 17.964 -6.748 -26.580 1.00 91.12 112 THR A N 1
ATOM 827 C CA . THR A 1 112 ? 17.430 -7.281 -27.834 1.00 91.12 112 THR A CA 1
ATOM 828 C C . THR A 1 112 ? 17.102 -8.775 -27.709 1.00 91.12 112 THR A C 1
ATOM 830 O O . THR A 1 112 ? 17.798 -9.510 -26.999 1.00 91.12 112 THR A O 1
ATOM 833 N N . PRO A 1 113 ? 16.101 -9.281 -28.453 1.00 88.94 113 PRO A N 1
ATOM 834 C CA . PRO A 1 113 ? 15.783 -10.710 -28.471 1.00 88.94 113 PRO A CA 1
ATOM 835 C C . PRO A 1 113 ? 16.970 -11.580 -28.900 1.00 88.94 113 PRO A C 1
ATOM 837 O O . PRO A 1 113 ? 17.169 -12.668 -28.367 1.00 88.94 113 PRO A O 1
ATOM 840 N N . ALA A 1 114 ? 17.798 -11.078 -29.820 1.00 92.56 114 ALA A N 1
ATOM 841 C CA . ALA A 1 114 ? 19.012 -11.757 -30.259 1.00 92.56 114 ALA A CA 1
AT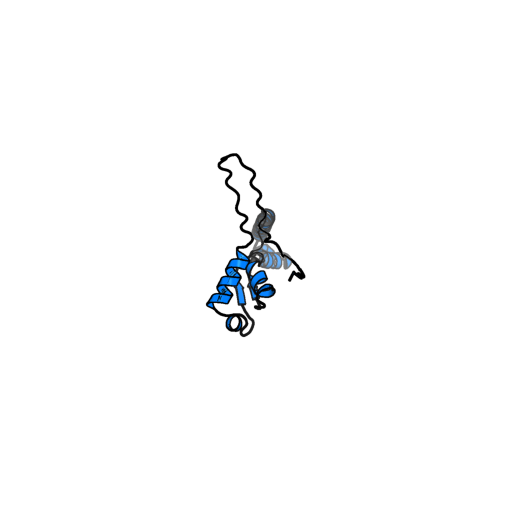OM 842 C C . ALA A 1 114 ? 20.024 -11.919 -29.112 1.00 92.56 114 ALA A C 1
ATOM 844 O O . ALA A 1 114 ? 20.589 -12.997 -28.939 1.00 92.56 114 ALA A O 1
ATOM 845 N N . TRP A 1 115 ? 20.204 -10.887 -28.279 1.00 92.56 115 TRP A N 1
ATOM 846 C CA . TRP A 1 115 ? 21.065 -10.968 -27.099 1.00 92.56 115 TRP A CA 1
ATOM 847 C C . TRP A 1 115 ? 20.490 -11.918 -26.038 1.00 92.56 115 TRP A C 1
ATOM 849 O O . TRP A 1 115 ? 21.220 -12.752 -25.506 1.00 92.56 115 TRP A O 1
ATOM 859 N N . ALA A 1 116 ? 19.176 -11.877 -25.797 1.00 90.12 116 ALA A N 1
ATOM 860 C CA . ALA A 1 116 ? 18.477 -12.804 -24.900 1.00 90.12 116 ALA A CA 1
ATOM 861 C C . ALA A 1 116 ? 18.482 -14.270 -25.386 1.00 90.12 116 ALA A C 1
ATOM 863 O O . ALA A 1 116 ? 18.376 -15.206 -24.584 1.00 90.12 116 ALA A O 1
ATOM 864 N N . ALA A 1 117 ? 18.617 -14.506 -26.693 1.00 91.38 117 ALA A N 1
ATOM 865 C CA . ALA A 1 117 ? 18.710 -15.848 -27.260 1.00 91.38 117 ALA A CA 1
ATOM 866 C C . ALA A 1 117 ? 20.069 -16.504 -26.965 1.00 91.38 117 ALA A C 1
ATOM 868 O O . ALA A 1 117 ? 20.110 -17.679 -26.604 1.00 91.38 117 ALA A O 1
ATOM 869 N N . VAL A 1 118 ? 21.162 -15.741 -27.053 1.00 93.38 118 VAL A N 1
ATOM 870 C CA . VAL A 1 118 ? 22.536 -16.258 -26.888 1.00 93.38 118 VAL A CA 1
ATOM 871 C C . VAL A 1 118 ? 23.087 -16.104 -25.472 1.00 93.38 118 VAL A C 1
ATOM 873 O O . VAL A 1 118 ? 23.978 -16.846 -25.072 1.00 93.38 118 VAL A O 1
ATOM 876 N N . SER A 1 119 ? 22.560 -15.154 -24.700 1.00 93.62 119 SER A N 1
ATOM 877 C CA . SER A 1 119 ? 22.987 -14.891 -23.331 1.00 93.62 119 SER A CA 1
ATOM 878 C C . SER A 1 119 ? 21.876 -15.260 -22.346 1.00 93.62 119 SER A C 1
ATOM 880 O O . SER A 1 119 ? 20.819 -14.621 -22.340 1.00 93.62 119 SER A O 1
ATOM 882 N N . PRO A 1 120 ? 22.114 -16.242 -21.458 1.00 91.81 120 PRO A N 1
ATOM 883 C CA . PRO A 1 120 ? 21.201 -16.543 -20.358 1.00 91.81 120 PRO A CA 1
ATOM 884 C C . PRO A 1 120 ? 20.916 -15.318 -19.477 1.00 91.81 120 PRO A C 1
ATOM 886 O O . PRO A 1 120 ? 19.786 -15.123 -19.035 1.00 91.81 120 PRO A O 1
ATOM 889 N N . LEU A 1 121 ? 21.920 -14.452 -19.295 1.00 88.31 121 LEU A N 1
ATOM 890 C CA . LEU A 1 121 ? 21.814 -13.228 -18.503 1.00 88.31 121 LEU A CA 1
ATOM 891 C C . LEU A 1 121 ? 20.796 -12.243 -19.097 1.00 88.31 121 LEU A C 1
ATOM 893 O O . LEU A 1 121 ? 19.937 -11.730 -18.386 1.00 88.31 121 LEU A O 1
ATOM 897 N N . ALA A 1 122 ? 20.849 -12.004 -20.405 1.00 87.31 122 ALA A N 1
ATOM 898 C CA . ALA A 1 122 ? 19.930 -11.085 -21.074 1.00 87.31 122 ALA A CA 1
ATOM 899 C C . ALA A 1 122 ? 18.471 -11.573 -21.017 1.00 87.31 122 ALA A C 1
ATOM 901 O O . ALA A 1 122 ? 17.550 -10.781 -20.832 1.00 87.31 122 ALA A O 1
ATOM 902 N N . ARG A 1 123 ? 18.252 -12.889 -21.098 1.00 88.75 123 ARG A N 1
ATOM 903 C CA . ARG A 1 123 ? 16.917 -13.493 -20.982 1.00 88.75 123 ARG A CA 1
ATOM 904 C C . ARG A 1 123 ? 16.291 -13.270 -19.611 1.00 88.75 123 ARG A C 1
ATOM 906 O O . ARG A 1 123 ? 15.116 -12.924 -19.521 1.00 88.75 123 ARG A O 1
ATOM 913 N N . GLN A 1 124 ? 17.083 -13.458 -18.561 1.00 89.00 124 GLN A N 1
ATOM 914 C CA . GLN A 1 124 ? 16.635 -13.245 -17.192 1.00 89.00 124 GLN A CA 1
ATOM 915 C C . GLN A 1 124 ? 16.263 -11.777 -16.956 1.00 89.00 124 GLN A C 1
ATOM 917 O O . GLN A 1 124 ? 15.175 -11.491 -16.464 1.00 89.00 124 GLN A O 1
ATOM 922 N N . LEU A 1 125 ? 17.119 -10.845 -17.378 1.00 87.38 125 LEU A N 1
ATOM 923 C CA . LEU A 1 125 ? 16.877 -9.411 -17.201 1.00 87.38 125 LEU A CA 1
ATOM 924 C C . LEU A 1 125 ? 15.628 -8.921 -17.952 1.00 87.38 125 LEU A C 1
ATOM 926 O O . LEU A 1 125 ? 14.889 -8.086 -17.432 1.00 87.38 125 LEU A O 1
ATOM 930 N N . ALA A 1 126 ? 15.346 -9.470 -19.137 1.00 82.00 126 ALA A N 1
ATOM 931 C CA . ALA A 1 126 ? 14.124 -9.166 -19.881 1.00 82.00 126 ALA A CA 1
ATOM 932 C C . ALA A 1 126 ? 12.852 -9.630 -19.144 1.00 82.00 126 ALA A C 1
ATOM 934 O O . ALA A 1 126 ? 11.856 -8.910 -19.126 1.00 82.00 126 ALA A O 1
ATOM 935 N N . HIS A 1 127 ? 12.888 -10.801 -18.500 1.00 84.06 127 HIS A N 1
ATOM 936 C CA . HIS A 1 127 ? 11.772 -11.314 -17.700 1.00 84.06 127 HIS A CA 1
ATOM 937 C C . HIS A 1 127 ? 11.564 -10.497 -16.417 1.00 84.06 127 HIS A C 1
ATOM 939 O O . HIS A 1 127 ? 10.443 -10.125 -16.080 1.00 84.06 127 HIS A O 1
ATOM 945 N N . GLU A 1 128 ? 12.650 -10.192 -15.705 1.00 82.81 128 GLU A N 1
ATOM 946 C CA . GLU A 1 128 ? 12.595 -9.467 -14.433 1.00 82.81 128 GLU A CA 1
ATOM 947 C C . GLU A 1 128 ? 12.143 -8.018 -14.596 1.00 82.81 128 GLU A C 1
ATOM 949 O O . GLU A 1 128 ? 11.364 -7.518 -13.790 1.00 82.81 128 GLU A O 1
ATOM 954 N N . TRP A 1 129 ? 12.638 -7.312 -15.610 1.00 81.94 129 TRP A N 1
ATOM 955 C CA . TRP A 1 129 ? 12.320 -5.895 -15.789 1.00 81.94 129 TRP A CA 1
ATOM 956 C C . TRP A 1 129 ? 11.080 -5.657 -16.647 1.00 81.94 129 TRP A C 1
ATOM 958 O O . TRP A 1 129 ? 10.565 -4.543 -16.645 1.00 81.94 129 TRP A O 1
ATOM 968 N N . GLY A 1 130 ? 10.582 -6.688 -17.334 1.00 66.88 130 GLY A N 1
ATOM 969 C CA . GLY A 1 130 ? 9.310 -6.650 -18.054 1.00 66.88 130 GLY A CA 1
ATOM 970 C C . GLY A 1 130 ? 8.075 -6.891 -17.177 1.00 66.88 130 GLY A C 1
ATOM 971 O O . GLY A 1 130 ? 6.963 -6.708 -17.660 1.00 66.88 130 GLY A O 1
ATOM 972 N N . GLY A 1 131 ? 8.251 -7.312 -15.917 1.00 66.38 131 GLY A N 1
ATOM 973 C CA . GLY A 1 131 ? 7.164 -7.720 -15.013 1.00 66.38 131 GLY A CA 1
ATOM 974 C C . GLY A 1 131 ? 6.665 -6.661 -14.020 1.00 66.38 131 GLY A C 1
ATOM 975 O O . GLY A 1 131 ? 5.932 -7.022 -13.099 1.00 66.38 131 GLY A O 1
ATOM 976 N N . PHE A 1 132 ? 7.077 -5.395 -14.159 1.00 56.50 132 PHE A N 1
ATOM 977 C CA . PHE A 1 132 ? 6.707 -4.291 -13.260 1.00 56.50 132 PHE A CA 1
ATOM 978 C C . PHE A 1 132 ? 5.886 -3.208 -13.957 1.00 56.50 132 PHE A C 1
ATOM 980 O O . PHE A 1 132 ? 6.237 -2.853 -15.103 1.00 56.50 132 PHE A O 1
#